Protein AF-W7JLH6-F1 (afdb_monomer_lite)

Foldseek 3Di:
DDQPDDVDPVDPDLVVVLCSVAPQQADPDPCVPPDDPDPVVVVVCVVVVNDDDDDDDPPNDRPVDLLGGQQDPVNLVVVLVVLLVVVCVVDVPQPLVVLVSVLSSLCNSNSCSRPVPVSCVVSVVSVVVSVVSVVVVVCVVVVDDDDDDPDDPPPDVDPPDDDDDDD

Secondary structure (DSSP, 8-state):
------S--S--SHHHHHHHHS-TT----GGGG---SSHHHHHHHHHTTSS-PPPPPTTS----HHHHSPPPHHHHHHHHHHHHHHHHHH-TT-TTHHHHHHHHHHHHHTTTTT-HHHHHHHHHHHHHHHHHHHHHHHHHHHT----PPPPPTT-SSSTTS------

pLDDT: mean 81.76, std 16.66, range [33.69, 97.62]

Structure (mmCIF, N/CA/C/O backbone):
data_AF-W7JLH6-F1
#
_entry.id   AF-W7JLH6-F1
#
loop_
_atom_site.group_PDB
_atom_site.id
_atom_site.type_symbol
_atom_site.label_atom_id
_atom_site.labe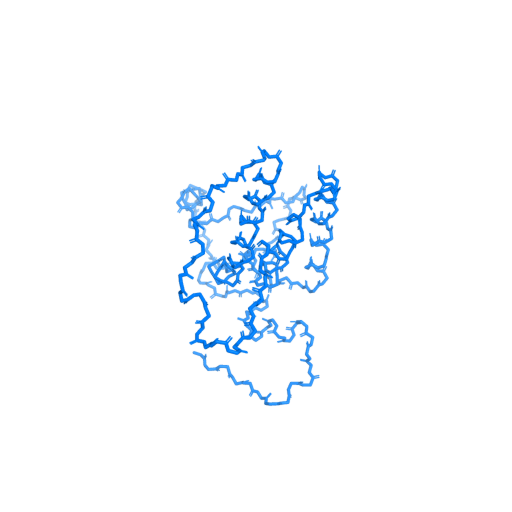l_alt_id
_atom_site.label_comp_id
_atom_site.label_asym_id
_atom_site.label_entity_id
_atom_site.label_seq_id
_atom_site.pdbx_PDB_ins_code
_atom_site.Cartn_x
_atom_site.Cartn_y
_atom_site.Cartn_z
_atom_site.occupancy
_atom_site.B_iso_or_equiv
_atom_site.auth_seq_id
_atom_site.auth_comp_id
_atom_site.auth_asym_id
_atom_site.auth_atom_id
_atom_site.pdbx_PDB_model_num
ATOM 1 N N . MET A 1 1 ? 15.592 -22.061 -6.137 1.00 33.69 1 MET A N 1
ATOM 2 C CA . MET A 1 1 ? 16.894 -21.364 -6.073 1.00 33.69 1 MET A CA 1
ATOM 3 C C . MET A 1 1 ? 17.128 -21.012 -4.618 1.00 33.69 1 MET A C 1
ATOM 5 O O . MET A 1 1 ? 16.376 -20.213 -4.082 1.00 33.69 1 MET A O 1
ATOM 9 N N . TYR A 1 2 ? 18.057 -21.700 -3.958 1.00 34.53 2 TYR A N 1
ATOM 10 C CA . TYR A 1 2 ? 18.408 -21.428 -2.564 1.00 34.53 2 TYR A CA 1
ATOM 11 C C . TYR A 1 2 ? 19.339 -20.213 -2.531 1.00 34.53 2 TYR A C 1
ATOM 13 O O . TYR A 1 2 ? 20.393 -20.245 -3.163 1.00 34.53 2 TYR A O 1
ATOM 21 N N . ALA A 1 3 ? 18.936 -19.144 -1.845 1.00 45.50 3 ALA A N 1
ATOM 22 C CA . ALA A 1 3 ? 19.818 -18.021 -1.559 1.00 45.50 3 ALA A CA 1
ATOM 23 C C . ALA A 1 3 ? 20.824 -18.468 -0.489 1.00 45.50 3 ALA A C 1
ATOM 25 O O . ALA A 1 3 ? 20.445 -18.761 0.645 1.00 45.50 3 ALA A O 1
ATOM 26 N N . PHE A 1 4 ? 22.100 -18.568 -0.858 1.00 43.66 4 PHE A N 1
ATOM 27 C CA . PHE A 1 4 ? 23.191 -18.695 0.102 1.00 43.66 4 PHE A CA 1
ATOM 28 C C . PHE A 1 4 ? 23.374 -17.335 0.782 1.00 43.66 4 PHE A C 1
ATOM 30 O O . PHE A 1 4 ? 24.081 -16.477 0.268 1.00 43.66 4 PHE A O 1
ATOM 37 N N . SER A 1 5 ? 22.730 -17.122 1.930 1.00 56.16 5 SER A N 1
ATOM 38 C CA . SER A 1 5 ? 23.110 -16.016 2.809 1.00 56.16 5 SER A CA 1
ATOM 39 C C . SER A 1 5 ? 24.348 -16.456 3.588 1.00 56.16 5 SER A C 1
ATOM 41 O O . SER A 1 5 ? 24.271 -17.279 4.501 1.00 56.16 5 SER A O 1
ATOM 43 N N . SER A 1 6 ? 25.524 -15.980 3.183 1.00 62.88 6 SER A N 1
ATOM 44 C CA . SER A 1 6 ? 26.710 -16.078 4.030 1.00 62.88 6 SER A CA 1
ATOM 45 C C . SER A 1 6 ? 26.511 -15.127 5.209 1.00 62.88 6 SER A C 1
ATOM 47 O O . SER A 1 6 ? 26.378 -13.926 4.988 1.00 62.88 6 SER A O 1
ATOM 49 N N . ASN A 1 7 ? 26.533 -15.640 6.442 1.00 62.22 7 ASN A N 1
ATOM 50 C CA . ASN A 1 7 ? 26.290 -14.891 7.689 1.00 62.22 7 ASN A CA 1
ATOM 51 C C . ASN A 1 7 ? 27.177 -13.637 7.916 1.00 62.22 7 ASN A C 1
ATOM 53 O O . ASN A 1 7 ? 26.977 -12.935 8.899 1.00 62.22 7 ASN A O 1
ATOM 57 N N . ASN A 1 8 ? 28.121 -13.332 7.016 1.00 64.56 8 ASN A N 1
ATOM 58 C CA . ASN A 1 8 ? 28.972 -12.142 7.023 1.00 64.56 8 ASN A CA 1
ATOM 59 C C . ASN A 1 8 ? 28.813 -11.332 5.721 1.00 64.56 8 ASN A C 1
ATOM 61 O O . ASN A 1 8 ? 29.732 -11.269 4.902 1.00 64.56 8 ASN A O 1
ATOM 65 N N . GLN A 1 9 ? 27.662 -10.692 5.509 1.00 70.25 9 GLN A N 1
ATOM 66 C CA . GLN A 1 9 ? 27.571 -9.633 4.499 1.00 70.25 9 GLN A CA 1
ATOM 67 C C . GLN A 1 9 ? 28.306 -8.387 5.007 1.00 70.25 9 GLN A C 1
ATOM 69 O O . GLN A 1 9 ? 27.804 -7.653 5.852 1.00 70.25 9 GLN A O 1
ATOM 74 N N . ILE A 1 10 ? 29.511 -8.147 4.484 1.00 78.88 10 ILE A N 1
ATOM 75 C CA . ILE A 1 10 ? 30.321 -6.957 4.809 1.00 78.88 10 ILE A CA 1
ATOM 76 C C . ILE A 1 10 ? 29.670 -5.680 4.250 1.00 78.88 10 ILE A C 1
ATOM 78 O O . ILE A 1 10 ? 29.811 -4.604 4.822 1.00 78.88 10 ILE A O 1
ATOM 82 N N . ASN A 1 11 ? 28.946 -5.798 3.134 1.00 80.38 11 ASN A N 1
ATOM 83 C CA . ASN A 1 11 ? 28.295 -4.682 2.461 1.00 80.38 11 ASN A CA 1
ATOM 84 C C . ASN A 1 11 ? 26.769 -4.787 2.596 1.00 80.38 11 ASN A C 1
ATOM 86 O O . ASN A 1 11 ? 26.145 -5.641 1.970 1.00 80.38 11 ASN A O 1
ATOM 90 N N . THR A 1 12 ? 26.171 -3.901 3.388 1.00 85.88 12 THR A N 1
ATOM 91 C CA . THR A 1 12 ? 24.717 -3.809 3.601 1.00 85.88 12 THR A CA 1
ATOM 92 C C . THR A 1 12 ? 24.067 -2.699 2.771 1.00 85.88 12 THR A C 1
ATOM 94 O O . THR A 1 12 ? 22.920 -2.324 3.015 1.00 85.88 12 THR A O 1
ATOM 97 N N . ASN A 1 13 ? 24.780 -2.160 1.778 1.00 88.44 13 ASN A N 1
ATOM 98 C CA . ASN A 1 13 ? 24.229 -1.143 0.892 1.00 88.44 13 ASN A CA 1
ATOM 99 C C . ASN A 1 13 ? 23.079 -1.710 0.059 1.00 88.44 13 ASN A C 1
ATOM 101 O O . ASN A 1 13 ? 23.029 -2.901 -0.265 1.00 88.44 13 ASN A O 1
ATOM 105 N N . TYR A 1 14 ? 22.187 -0.811 -0.358 1.00 86.12 14 TYR A N 1
ATOM 106 C CA . TYR A 1 14 ? 21.007 -1.160 -1.140 1.00 86.12 14 TYR A CA 1
ATOM 107 C C . TYR A 1 14 ? 21.350 -1.975 -2.396 1.00 86.12 14 TYR A C 1
ATOM 109 O O . TYR A 1 14 ? 20.655 -2.940 -2.699 1.00 86.12 14 TYR A O 1
ATOM 117 N N . SER A 1 15 ? 22.432 -1.648 -3.108 1.00 84.81 15 SER A N 1
ATOM 118 C CA . SER A 1 15 ? 22.861 -2.397 -4.299 1.00 84.81 15 SER A CA 1
ATOM 119 C C . SER A 1 15 ? 23.148 -3.874 -4.005 1.00 84.81 15 SER A C 1
ATOM 121 O O . SER A 1 15 ? 22.717 -4.746 -4.754 1.00 84.81 15 SER A O 1
ATOM 123 N N . ASN A 1 16 ? 23.796 -4.178 -2.879 1.00 85.50 16 ASN A N 1
ATOM 124 C CA . ASN A 1 16 ? 24.132 -5.553 -2.518 1.00 85.50 16 ASN A CA 1
ATOM 125 C C . ASN A 1 16 ? 22.885 -6.339 -2.076 1.00 85.50 16 ASN A C 1
ATOM 127 O O . ASN A 1 16 ? 22.659 -7.454 -2.522 1.00 85.50 16 ASN A O 1
ATOM 131 N N . ILE A 1 17 ? 22.014 -5.729 -1.267 1.00 87.12 17 ILE A N 1
ATOM 132 C CA . ILE A 1 17 ? 20.773 -6.380 -0.806 1.00 87.12 17 ILE A CA 1
ATOM 133 C C . ILE A 1 17 ? 19.792 -6.601 -1.968 1.00 87.12 17 ILE A C 1
ATOM 135 O O . ILE A 1 17 ? 19.135 -7.636 -2.075 1.00 87.12 17 ILE A O 1
ATOM 139 N N . SER A 1 18 ? 19.651 -5.604 -2.840 1.00 83.56 18 SER A N 1
ATOM 140 C CA . SER A 1 18 ? 18.676 -5.640 -3.930 1.00 83.56 18 SER A CA 1
ATOM 141 C C . SER A 1 18 ? 19.088 -6.605 -5.046 1.00 83.56 18 SER A C 1
ATOM 143 O O . SER A 1 18 ? 18.206 -7.249 -5.613 1.00 83.56 18 SER A O 1
ATOM 145 N N . SER A 1 19 ? 20.391 -6.783 -5.293 1.00 83.00 19 SER A N 1
ATOM 146 C CA . SER A 1 19 ? 20.924 -7.757 -6.258 1.00 83.00 19 SER A CA 1
ATOM 147 C C . SER A 1 19 ? 20.749 -9.220 -5.824 1.00 83.00 19 SER A C 1
ATOM 149 O O . SER A 1 19 ? 20.595 -10.097 -6.675 1.00 83.00 19 SER A O 1
ATOM 151 N N . GLU A 1 20 ? 20.681 -9.500 -4.517 1.00 84.25 20 GLU A N 1
ATOM 152 C CA . GLU A 1 20 ? 20.312 -10.832 -4.008 1.00 84.25 20 GLU A CA 1
ATOM 153 C C . GLU A 1 20 ? 18.843 -11.175 -4.270 1.00 84.25 20 GLU A C 1
ATOM 155 O O . GLU A 1 20 ? 18.491 -12.336 -4.489 1.00 84.25 20 GLU A O 1
ATOM 160 N N . LEU A 1 21 ? 17.975 -10.163 -4.238 1.00 81.50 21 LEU A N 1
ATOM 161 C CA . LEU A 1 21 ? 16.536 -10.327 -4.421 1.00 81.50 21 LEU A CA 1
ATOM 162 C C . LEU A 1 21 ? 16.134 -10.310 -5.898 1.00 81.50 21 LEU A C 1
ATOM 164 O O . LEU A 1 21 ? 15.205 -11.019 -6.291 1.00 81.50 21 LEU A O 1
ATOM 168 N N . TYR A 1 22 ? 16.807 -9.494 -6.709 1.00 82.81 22 TYR A N 1
ATOM 169 C CA . TYR A 1 22 ? 16.438 -9.224 -8.091 1.00 82.81 22 TYR A CA 1
ATOM 170 C C . TYR A 1 22 ? 17.682 -9.062 -8.978 1.00 82.81 22 TYR A C 1
ATOM 172 O O . TYR A 1 22 ? 18.657 -8.442 -8.567 1.00 82.81 22 TYR A O 1
ATOM 180 N N . PRO A 1 23 ? 17.656 -9.539 -10.233 1.00 82.50 23 PRO A N 1
ATOM 181 C CA . PRO A 1 23 ? 18.768 -9.325 -11.156 1.00 82.50 23 PRO A CA 1
ATOM 182 C C . PRO A 1 23 ? 18.919 -7.835 -11.511 1.00 82.50 23 PRO A C 1
ATOM 184 O O . PRO A 1 23 ? 17.955 -7.206 -11.946 1.00 82.50 23 PRO A O 1
ATOM 187 N N . GLU A 1 24 ? 20.132 -7.282 -11.401 1.00 78.00 24 GLU A N 1
ATOM 188 C CA . GLU A 1 24 ? 20.400 -5.852 -11.653 1.00 78.00 24 GLU A CA 1
ATOM 189 C C . GLU A 1 24 ? 20.074 -5.415 -13.090 1.00 78.00 24 GLU A C 1
ATOM 191 O O . GLU A 1 24 ? 19.438 -4.385 -13.319 1.00 78.00 24 GLU A O 1
ATOM 196 N N . GLU A 1 25 ? 20.447 -6.239 -14.072 1.00 73.25 25 GLU A N 1
ATOM 197 C CA . GLU A 1 25 ? 20.118 -6.036 -15.489 1.00 73.25 25 GLU A CA 1
ATOM 198 C C . GLU A 1 25 ? 18.665 -6.414 -15.832 1.00 73.25 25 GLU A C 1
ATOM 200 O O . GLU A 1 25 ? 18.293 -6.420 -17.009 1.00 73.25 25 GLU A O 1
ATOM 205 N N . GLY A 1 26 ? 17.880 -6.810 -14.830 1.00 71.56 26 GLY A N 1
ATOM 206 C CA . GLY A 1 26 ? 16.533 -7.351 -14.943 1.00 71.56 26 GLY A CA 1
ATOM 207 C C . GLY A 1 26 ? 16.456 -8.775 -15.448 1.00 71.56 26 GLY A C 1
ATOM 208 O O . GLY A 1 26 ? 17.436 -9.396 -15.872 1.00 71.56 26 GLY A O 1
ATOM 209 N N . TYR A 1 27 ? 15.241 -9.314 -15.382 1.00 69.06 27 TYR A N 1
ATOM 210 C CA . TYR A 1 27 ? 14.983 -10.699 -15.737 1.00 69.06 27 TYR A CA 1
ATOM 211 C C . TYR A 1 27 ? 15.401 -10.963 -17.185 1.00 69.06 27 TYR A C 1
ATOM 213 O O . TYR A 1 27 ? 14.886 -10.355 -18.129 1.00 69.06 27 TYR A O 1
ATOM 221 N N . LYS A 1 28 ? 16.316 -11.924 -17.365 1.00 59.94 28 LYS A N 1
ATOM 222 C CA . LYS A 1 28 ? 16.622 -12.544 -18.659 1.00 59.94 28 LYS A CA 1
ATOM 223 C C . LYS A 1 28 ? 15.438 -13.426 -19.060 1.00 59.94 28 LYS A C 1
ATOM 225 O O . LYS A 1 28 ? 15.515 -14.647 -19.051 1.00 59.94 28 LYS A O 1
ATOM 230 N N . THR A 1 29 ? 14.295 -12.803 -19.323 1.00 54.56 29 THR A N 1
ATOM 231 C CA . THR A 1 29 ? 13.169 -13.499 -19.934 1.00 54.56 29 THR A CA 1
ATOM 232 C C . THR A 1 29 ? 13.506 -13.758 -21.403 1.00 54.56 29 THR A C 1
ATOM 234 O O . THR A 1 29 ? 14.207 -12.946 -22.017 1.00 54.56 29 THR A O 1
ATOM 237 N N . PRO A 1 30 ? 12.954 -14.815 -22.020 1.00 46.78 30 PRO A N 1
ATOM 238 C CA . PRO A 1 30 ? 13.002 -14.975 -23.476 1.00 46.78 30 PRO A CA 1
ATOM 239 C C . PRO A 1 30 ? 12.405 -13.767 -24.237 1.00 46.78 30 PRO A C 1
ATOM 241 O O . PRO A 1 30 ? 12.609 -13.633 -25.438 1.00 46.78 30 PRO A O 1
ATOM 244 N N . ASN A 1 31 ? 11.711 -12.851 -23.545 1.00 48.25 31 ASN A N 1
ATOM 245 C CA . ASN A 1 31 ? 11.161 -11.608 -24.088 1.00 48.25 31 ASN A CA 1
ATOM 246 C C . ASN A 1 31 ? 12.147 -10.425 -24.142 1.00 48.25 31 ASN A C 1
ATOM 248 O O . ASN A 1 31 ? 11.811 -9.424 -24.773 1.00 48.25 31 ASN A O 1
ATOM 252 N N . LYS A 1 32 ? 13.346 -10.492 -23.538 1.00 47.34 32 LYS A N 1
ATOM 253 C CA . LYS A 1 32 ? 14.330 -9.383 -23.617 1.00 47.34 32 LYS A CA 1
ATOM 254 C C . LYS A 1 32 ? 14.791 -9.127 -25.064 1.00 47.34 32 LYS A C 1
ATOM 256 O O . LYS A 1 32 ? 15.226 -8.029 -25.396 1.00 47.34 32 LYS A O 1
ATOM 261 N N . THR A 1 33 ? 14.611 -10.132 -25.921 1.00 51.47 33 THR A N 1
ATOM 262 C CA . THR A 1 33 ? 14.848 -10.125 -27.368 1.00 51.47 33 THR A CA 1
ATOM 263 C C . THR A 1 33 ? 13.598 -10.558 -28.144 1.00 51.47 33 THR A C 1
ATOM 265 O O . THR A 1 33 ? 13.721 -11.223 -29.174 1.00 51.47 33 THR A O 1
ATOM 268 N N . LYS A 1 34 ? 12.375 -10.257 -27.668 1.00 55.97 34 LYS A N 1
ATOM 269 C CA . LYS A 1 34 ? 11.184 -10.484 -28.504 1.00 55.97 34 LYS A CA 1
ATOM 270 C C . LYS A 1 34 ? 11.197 -9.463 -29.638 1.00 55.97 34 LYS A C 1
ATOM 272 O O . LYS A 1 34 ? 10.736 -8.332 -29.493 1.00 55.97 34 LYS A O 1
ATOM 277 N N . HIS A 1 35 ? 11.778 -9.864 -30.758 1.00 63.47 35 HIS A N 1
ATOM 278 C CA . HIS A 1 35 ? 11.598 -9.180 -32.021 1.00 63.47 35 HIS A CA 1
ATOM 279 C C . HIS A 1 35 ? 10.177 -9.493 -32.482 1.00 63.47 35 HIS A C 1
ATOM 281 O O . HIS A 1 35 ? 9.892 -10.610 -32.905 1.00 63.47 35 HIS A O 1
ATOM 287 N N . PHE A 1 36 ? 9.269 -8.530 -32.319 1.00 71.56 36 PHE A N 1
ATOM 288 C CA . PHE A 1 36 ? 8.012 -8.565 -33.058 1.00 71.56 36 PHE A CA 1
ATOM 289 C C . PHE A 1 36 ? 8.366 -8.468 -34.540 1.00 71.56 36 PHE A C 1
ATOM 291 O O . PHE A 1 36 ? 9.139 -7.586 -34.923 1.00 71.56 36 PHE A O 1
ATOM 298 N N . TYR A 1 37 ? 7.854 -9.390 -35.349 1.00 80.06 37 TYR A N 1
ATOM 299 C CA . TYR A 1 37 ? 8.118 -9.397 -36.784 1.00 80.06 37 TYR A CA 1
ATOM 300 C C . TYR A 1 37 ? 7.378 -8.243 -37.468 1.00 80.06 37 TYR A C 1
ATOM 302 O O . TYR A 1 37 ? 7.888 -7.642 -38.410 1.00 80.06 37 TYR A O 1
ATOM 310 N N . ALA A 1 38 ? 6.198 -7.894 -36.949 1.00 83.38 38 ALA A N 1
ATOM 311 C CA . ALA A 1 38 ? 5.371 -6.814 -37.462 1.00 83.38 38 ALA A CA 1
ATOM 312 C C . ALA A 1 38 ? 4.795 -5.932 -36.345 1.00 83.38 38 ALA A C 1
ATOM 314 O O . ALA A 1 38 ? 4.551 -6.376 -35.221 1.00 83.38 38 ALA A O 1
ATOM 315 N N . ASP A 1 39 ? 4.510 -4.669 -36.671 1.00 82.94 39 ASP A N 1
ATOM 316 C CA . ASP A 1 39 ? 3.977 -3.697 -35.708 1.00 82.94 39 ASP A CA 1
ATOM 317 C C . ASP A 1 39 ? 2.597 -4.086 -35.154 1.00 82.94 39 ASP A C 1
ATOM 319 O O . ASP A 1 39 ? 2.287 -3.777 -34.001 1.00 82.94 39 ASP A O 1
ATOM 323 N N . TRP A 1 40 ? 1.780 -4.803 -35.932 1.00 86.12 40 TRP A N 1
ATOM 324 C CA . TRP A 1 40 ? 0.466 -5.265 -35.476 1.00 86.12 40 TRP A CA 1
ATOM 325 C C . TRP A 1 40 ? 0.579 -6.297 -34.346 1.00 86.12 40 TRP A C 1
ATOM 327 O O . TRP A 1 40 ? -0.257 -6.294 -33.448 1.00 86.12 40 TRP A O 1
ATOM 337 N N . GLU A 1 41 ? 1.628 -7.128 -34.331 1.00 85.75 41 GLU A N 1
ATOM 338 C CA . GLU A 1 41 ? 1.865 -8.107 -33.261 1.00 85.75 41 GLU A CA 1
ATOM 339 C C . GLU A 1 41 ? 2.178 -7.395 -31.944 1.00 85.75 41 GLU A C 1
ATOM 341 O O . GLU A 1 41 ? 1.683 -7.781 -30.884 1.00 85.75 41 GLU A O 1
ATOM 346 N N . ARG A 1 42 ? 2.963 -6.311 -32.020 1.00 82.31 42 ARG A N 1
ATOM 347 C CA . ARG A 1 42 ? 3.266 -5.447 -30.874 1.00 82.31 42 ARG A CA 1
ATOM 348 C C . ARG A 1 42 ? 1.998 -4.785 -30.340 1.00 82.31 42 ARG A C 1
ATOM 350 O O . ARG A 1 42 ? 1.788 -4.773 -29.129 1.00 82.31 42 ARG A O 1
ATOM 357 N N . LEU A 1 43 ? 1.159 -4.243 -31.226 1.00 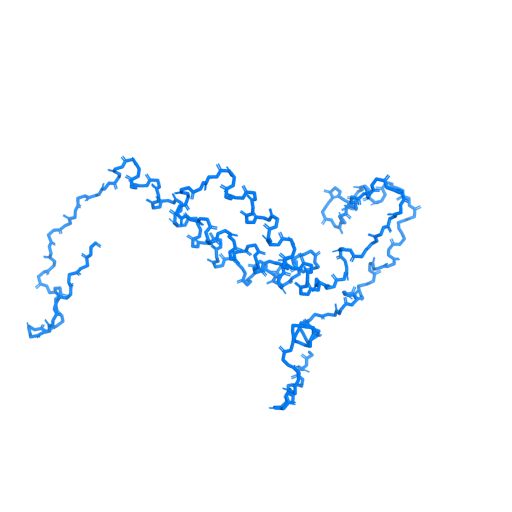84.38 43 LEU A N 1
ATOM 358 C CA . LEU A 1 43 ? -0.108 -3.608 -30.849 1.00 84.38 43 LEU A CA 1
ATOM 359 C C . LEU A 1 43 ? -1.091 -4.613 -30.245 1.00 84.38 43 LEU A C 1
ATOM 361 O O . LEU A 1 43 ? -1.721 -4.315 -29.233 1.00 84.38 43 LEU A O 1
ATOM 365 N N . LEU A 1 44 ? -1.179 -5.815 -30.812 1.00 87.50 44 LEU A N 1
ATOM 366 C CA . LEU A 1 44 ? -2.018 -6.885 -30.289 1.00 87.50 44 LEU A CA 1
ATOM 367 C C . LEU A 1 44 ? -1.538 -7.336 -28.902 1.00 87.50 44 LEU A C 1
ATOM 369 O O . LEU A 1 44 ? -2.336 -7.434 -27.973 1.00 87.50 44 LEU A O 1
ATOM 373 N N . ALA A 1 45 ? -0.230 -7.546 -28.728 1.00 85.00 45 ALA A N 1
ATOM 374 C CA . ALA A 1 45 ? 0.350 -7.898 -27.434 1.00 85.00 45 ALA A CA 1
ATOM 375 C C . ALA A 1 45 ? 0.134 -6.799 -26.382 1.00 85.00 45 ALA A C 1
ATOM 377 O O . ALA A 1 45 ? -0.143 -7.113 -25.224 1.00 85.00 45 ALA A O 1
ATOM 378 N N . TYR A 1 46 ? 0.221 -5.526 -26.781 1.00 84.75 46 TYR A N 1
ATOM 379 C CA . TYR A 1 46 ? -0.099 -4.392 -25.917 1.00 84.75 46 TYR A CA 1
ATOM 380 C C . TYR A 1 46 ? -1.575 -4.372 -25.515 1.00 84.75 46 TYR A C 1
ATOM 382 O O . TYR A 1 46 ? -1.885 -4.258 -24.332 1.00 84.75 46 TYR A O 1
ATOM 390 N N . ASN A 1 47 ? -2.481 -4.562 -26.475 1.00 89.50 47 ASN A N 1
ATOM 391 C CA . ASN A 1 47 ? -3.920 -4.594 -26.226 1.00 89.50 47 ASN A CA 1
ATOM 392 C C . ASN A 1 47 ? -4.321 -5.703 -25.238 1.00 89.50 47 ASN A C 1
ATOM 394 O O . ASN A 1 47 ? -5.207 -5.517 -24.412 1.00 89.50 47 ASN A O 1
ATOM 398 N N . HIS A 1 48 ? -3.636 -6.847 -25.285 1.00 89.88 48 HIS A N 1
ATOM 399 C CA . HIS A 1 48 ? -3.850 -7.945 -24.341 1.00 89.88 48 HIS A CA 1
ATOM 400 C C . HIS A 1 48 ? -3.076 -7.803 -23.018 1.00 89.88 48 HIS A C 1
ATOM 402 O O . HIS A 1 48 ? -3.087 -8.730 -22.211 1.00 89.88 48 HIS A O 1
ATOM 408 N N . GLY A 1 49 ? -2.378 -6.686 -22.783 1.00 82.38 49 GLY A N 1
ATOM 409 C CA . GLY A 1 49 ? -1.594 -6.467 -21.563 1.00 82.38 49 GLY A CA 1
ATOM 410 C C . GLY A 1 49 ? -0.382 -7.396 -21.416 1.00 82.38 49 GLY A C 1
ATOM 411 O O . GLY A 1 49 ? 0.191 -7.504 -20.336 1.00 82.38 49 GLY A O 1
ATOM 412 N N . LEU A 1 50 ? 0.024 -8.076 -22.493 1.00 82.06 50 LEU A N 1
ATOM 413 C CA . LEU A 1 50 ? 1.180 -8.981 -22.527 1.00 82.06 50 LEU A CA 1
ATOM 414 C C . LEU A 1 50 ? 2.493 -8.241 -22.825 1.00 82.06 50 LEU A C 1
ATOM 416 O O . LEU A 1 50 ? 3.578 -8.814 -22.701 1.00 82.06 50 LEU A O 1
ATOM 420 N N . TYR A 1 51 ? 2.396 -6.985 -23.259 1.00 76.81 51 TYR A N 1
ATOM 421 C CA . TYR A 1 51 ? 3.514 -6.106 -23.568 1.00 76.81 51 TYR A CA 1
ATOM 422 C C . TYR A 1 51 ? 3.180 -4.677 -23.145 1.00 76.81 51 TYR A C 1
ATOM 424 O O . TYR A 1 51 ? 2.065 -4.218 -23.358 1.00 76.81 51 TYR A O 1
ATOM 432 N N . THR A 1 52 ? 4.140 -3.949 -22.587 1.00 73.62 52 THR A N 1
ATOM 433 C CA . THR A 1 52 ? 3.989 -2.524 -22.279 1.00 73.62 52 THR A CA 1
ATOM 434 C C . THR A 1 52 ? 4.765 -1.698 -23.300 1.00 73.62 52 THR A C 1
ATOM 436 O O . THR A 1 52 ? 5.959 -1.910 -23.527 1.00 73.62 52 THR A O 1
ATOM 439 N N . LEU A 1 53 ? 4.074 -0.763 -23.960 1.00 66.50 53 LEU A N 1
ATOM 440 C CA . LEU A 1 53 ? 4.709 0.188 -24.869 1.00 66.50 53 LEU A CA 1
ATOM 441 C C . LEU A 1 53 ? 5.604 1.129 -24.056 1.00 66.50 53 LEU A C 1
ATOM 443 O O . LEU A 1 53 ? 5.230 1.597 -22.982 1.00 66.50 53 LEU A O 1
ATOM 447 N N . LYS A 1 54 ? 6.801 1.403 -24.569 1.00 64.19 54 LYS A N 1
ATOM 448 C CA . LYS A 1 54 ? 7.723 2.358 -23.950 1.00 64.19 54 LYS A CA 1
ATOM 449 C C . LYS A 1 54 ? 7.237 3.773 -24.229 1.00 64.19 54 LYS A C 1
ATOM 451 O O . LYS A 1 54 ? 6.900 4.079 -25.371 1.00 64.19 54 LYS A O 1
ATOM 456 N N . ASN A 1 55 ? 7.299 4.646 -23.226 1.00 47.84 55 ASN A N 1
ATOM 457 C CA . ASN A 1 55 ? 7.321 6.078 -23.498 1.00 47.84 55 ASN A CA 1
ATOM 458 C C . ASN A 1 55 ? 8.638 6.394 -24.210 1.00 47.84 55 ASN A C 1
ATOM 460 O O . ASN A 1 55 ? 9.720 6.146 -23.678 1.00 47.84 55 ASN A O 1
ATOM 464 N N . ALA A 1 56 ? 8.545 6.899 -25.437 1.00 42.41 56 ALA A N 1
ATOM 465 C CA . ALA A 1 56 ? 9.680 7.520 -26.090 1.00 42.41 56 ALA A CA 1
ATOM 466 C C . ALA A 1 56 ? 9.988 8.815 -25.332 1.00 42.41 56 ALA A C 1
ATOM 468 O O . ALA A 1 56 ? 9.147 9.708 -25.250 1.00 42.41 56 ALA A O 1
ATOM 469 N N . ASN A 1 57 ? 11.188 8.927 -24.772 1.00 40.78 57 ASN A N 1
ATOM 470 C CA . ASN A 1 57 ? 11.697 10.236 -24.384 1.00 40.78 57 ASN A CA 1
ATOM 471 C C . ASN A 1 57 ? 11.801 11.094 -25.661 1.00 40.78 57 ASN A C 1
ATOM 473 O O . ASN A 1 57 ? 12.134 10.561 -26.722 1.00 40.78 57 ASN A O 1
ATOM 477 N N . ASN A 1 58 ? 11.570 12.408 -25.552 1.00 44.56 58 ASN A N 1
ATOM 478 C CA . ASN A 1 58 ? 11.534 13.409 -26.642 1.00 44.56 58 ASN A CA 1
ATOM 479 C C . ASN A 1 58 ? 12.768 13.462 -27.580 1.00 44.56 58 ASN A C 1
ATOM 481 O O . ASN A 1 58 ? 12.809 14.286 -28.487 1.00 44.56 58 ASN A O 1
ATOM 485 N N . ASN A 1 59 ? 13.766 12.596 -27.394 1.00 46.12 59 ASN A N 1
ATOM 486 C CA . ASN A 1 59 ? 15.036 12.602 -28.116 1.00 46.12 59 ASN A CA 1
ATOM 487 C C . ASN A 1 59 ? 15.223 11.392 -29.054 1.00 46.12 59 ASN A C 1
ATOM 489 O O . ASN A 1 59 ? 16.361 11.070 -29.387 1.00 46.12 59 ASN A O 1
ATOM 493 N N . ASN A 1 60 ? 14.152 10.694 -29.462 1.00 46.03 60 ASN A N 1
ATOM 494 C CA . ASN A 1 60 ? 14.167 9.557 -30.411 1.00 46.03 60 ASN A CA 1
ATOM 495 C C . ASN A 1 60 ? 15.118 8.390 -30.066 1.00 46.03 60 ASN A C 1
ATOM 497 O O . ASN A 1 60 ? 15.255 7.441 -30.837 1.00 46.03 60 ASN A O 1
ATOM 501 N N . THR A 1 61 ? 15.752 8.407 -28.896 1.00 44.50 61 THR A N 1
ATOM 502 C CA . THR A 1 61 ? 16.555 7.305 -28.378 1.00 44.50 61 THR A CA 1
ATOM 503 C C . THR A 1 61 ? 15.668 6.476 -27.462 1.00 44.50 61 THR A C 1
ATOM 505 O O . THR A 1 61 ? 15.246 6.909 -26.389 1.00 44.50 61 THR A O 1
ATOM 508 N N . ILE A 1 62 ? 15.336 5.267 -27.910 1.00 43.75 62 ILE A N 1
ATOM 509 C CA . ILE A 1 62 ? 14.579 4.296 -27.120 1.00 43.75 62 ILE A CA 1
ATOM 510 C C . ILE A 1 62 ? 15.524 3.745 -26.040 1.00 43.75 62 ILE A C 1
ATOM 512 O O . ILE A 1 62 ? 16.134 2.687 -26.194 1.00 43.75 62 ILE A O 1
ATOM 516 N N . ILE A 1 63 ? 15.706 4.493 -24.951 1.00 43.25 63 ILE A N 1
ATOM 517 C CA . ILE A 1 63 ? 16.503 4.052 -23.806 1.00 43.25 63 ILE A CA 1
ATOM 518 C C . ILE A 1 63 ? 15.642 3.074 -22.997 1.00 43.25 63 ILE A C 1
ATOM 520 O O . ILE A 1 63 ? 14.803 3.456 -22.193 1.00 43.25 63 ILE A O 1
ATOM 524 N N . ASN A 1 64 ? 15.857 1.778 -23.221 1.00 46.38 64 ASN A N 1
ATOM 525 C CA . ASN A 1 64 ? 15.134 0.663 -22.587 1.00 46.38 64 ASN A CA 1
ATOM 526 C C . ASN A 1 64 ? 15.480 0.435 -21.108 1.00 46.38 64 ASN A C 1
ATOM 528 O O . ASN A 1 64 ? 15.189 -0.638 -20.579 1.00 46.38 64 ASN A O 1
ATOM 532 N N . ARG A 1 65 ? 16.176 1.378 -20.470 1.00 47.75 65 ARG A N 1
ATOM 533 C CA . ARG A 1 65 ? 16.836 1.140 -19.184 1.00 47.75 65 ARG A CA 1
ATOM 534 C C . ARG A 1 65 ? 15.799 0.962 -18.077 1.00 47.75 65 ARG A C 1
ATOM 536 O O . ARG A 1 65 ? 15.801 -0.058 -17.399 1.00 47.75 65 ARG A O 1
ATOM 543 N N . ASP A 1 66 ? 14.814 1.848 -18.020 1.00 50.41 66 ASP A N 1
ATOM 544 C CA . ASP A 1 66 ? 13.947 1.972 -16.846 1.00 50.41 66 ASP A CA 1
ATOM 545 C C . ASP A 1 66 ? 12.917 0.849 -16.679 1.00 50.41 66 ASP A C 1
ATOM 547 O O . ASP A 1 66 ? 12.413 0.661 -15.583 1.00 50.41 66 ASP A O 1
ATOM 551 N N . LEU A 1 67 ? 12.603 0.075 -17.725 1.00 57.06 67 LEU A N 1
ATOM 552 C CA . LEU A 1 67 ? 11.625 -1.022 -17.628 1.00 57.06 67 LEU A CA 1
ATOM 553 C C . LEU A 1 67 ? 12.265 -2.344 -17.180 1.00 57.06 67 LEU A C 1
ATOM 555 O O . LEU A 1 67 ? 11.583 -3.261 -16.726 1.00 57.06 67 LEU A O 1
ATOM 559 N N . HIS A 1 68 ? 13.584 -2.456 -17.323 1.00 61.88 68 HIS A N 1
ATOM 560 C CA . HIS A 1 68 ? 14.289 -3.718 -17.141 1.00 61.88 68 HIS A CA 1
ATOM 561 C C . HIS A 1 68 ? 15.564 -3.599 -16.312 1.00 61.88 68 HIS A C 1
ATOM 563 O O . HIS A 1 68 ? 16.186 -4.622 -16.107 1.00 61.88 68 HIS A O 1
ATOM 569 N N . SER A 1 69 ? 15.978 -2.434 -15.810 1.00 73.19 69 SER A N 1
ATOM 570 C CA . SER A 1 69 ? 17.079 -2.345 -14.835 1.00 73.19 69 SER A CA 1
ATOM 571 C C . SER A 1 69 ? 16.587 -2.008 -13.438 1.00 73.19 69 SER A C 1
ATOM 573 O O . SER A 1 69 ? 15.568 -1.336 -13.268 1.00 73.19 69 SER A O 1
ATOM 575 N N . LEU A 1 70 ? 17.274 -2.546 -12.435 1.00 79.19 70 LEU A N 1
ATOM 576 C CA . LEU A 1 70 ? 16.916 -2.350 -11.039 1.00 79.19 70 LEU A CA 1
ATOM 577 C C . LEU A 1 70 ? 17.045 -0.865 -10.699 1.00 79.19 70 LEU A C 1
ATOM 579 O O . LEU A 1 70 ? 17.994 -0.215 -11.143 1.00 79.19 70 LEU A O 1
ATOM 583 N N . ASN A 1 71 ? 16.092 -0.317 -9.940 1.00 82.94 71 ASN A N 1
ATOM 584 C CA . ASN A 1 71 ? 16.208 1.077 -9.517 1.00 82.94 71 ASN A CA 1
ATOM 585 C C . ASN A 1 71 ? 17.452 1.219 -8.634 1.00 82.94 71 ASN A C 1
ATOM 587 O O . ASN A 1 71 ? 17.637 0.441 -7.699 1.00 82.94 71 ASN A O 1
ATOM 591 N N . THR A 1 72 ? 18.284 2.221 -8.906 1.00 86.00 72 THR A N 1
ATOM 592 C CA . THR A 1 72 ? 19.394 2.575 -8.010 1.00 86.00 72 THR A CA 1
ATOM 593 C C . THR A 1 72 ? 18.871 3.357 -6.805 1.00 86.00 72 THR A C 1
ATOM 595 O O . THR A 1 72 ? 17.807 3.969 -6.877 1.00 86.00 72 THR A O 1
ATOM 598 N N . GLU A 1 73 ? 19.621 3.395 -5.701 1.00 87.94 73 GLU A N 1
ATOM 599 C CA . GLU A 1 73 ? 19.210 4.144 -4.502 1.00 87.94 73 GLU A CA 1
ATOM 600 C C . GLU A 1 73 ? 18.921 5.625 -4.808 1.00 87.94 73 GLU A C 1
ATOM 602 O O . GLU A 1 73 ? 17.916 6.178 -4.359 1.00 87.94 73 GLU A O 1
ATOM 607 N N . ASN A 1 74 ? 19.763 6.253 -5.634 1.00 89.56 74 ASN A N 1
ATOM 608 C CA . ASN A 1 74 ? 19.578 7.643 -6.049 1.00 89.56 74 ASN A CA 1
ATOM 609 C C . ASN A 1 74 ? 18.315 7.828 -6.896 1.00 89.56 74 ASN A C 1
ATOM 611 O O . ASN A 1 74 ? 17.603 8.811 -6.719 1.00 89.56 74 ASN A O 1
ATOM 615 N N . ASP A 1 75 ? 18.013 6.882 -7.787 1.00 86.88 75 ASP A N 1
ATOM 616 C CA . ASP A 1 75 ? 16.793 6.922 -8.595 1.00 86.88 75 ASP A CA 1
ATOM 617 C C . ASP A 1 75 ? 15.536 6.794 -7.719 1.00 86.88 75 ASP A C 1
ATOM 619 O O . ASP A 1 75 ? 14.594 7.572 -7.864 1.00 86.88 75 ASP A O 1
ATOM 623 N N . ILE A 1 76 ? 15.558 5.893 -6.729 1.00 89.75 76 ILE A N 1
ATOM 624 C CA . ILE A 1 76 ? 14.475 5.758 -5.742 1.00 89.75 76 ILE A CA 1
ATOM 625 C C . ILE A 1 76 ? 14.284 7.068 -4.982 1.00 89.75 76 ILE A C 1
ATOM 627 O O . ILE A 1 76 ? 1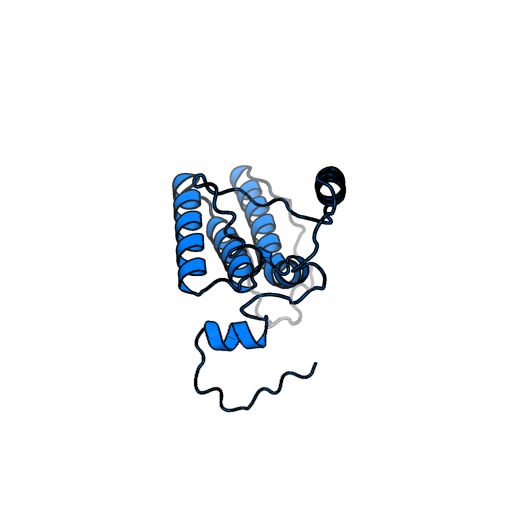3.163 7.564 -4.900 1.00 89.75 76 ILE A O 1
ATOM 631 N N . ARG A 1 77 ? 15.367 7.649 -4.452 1.00 92.50 77 ARG A N 1
ATOM 632 C CA . ARG A 1 77 ? 15.305 8.901 -3.689 1.00 92.50 77 ARG A CA 1
ATOM 633 C C . ARG A 1 77 ? 14.774 10.051 -4.545 1.00 92.50 77 ARG A C 1
ATOM 635 O O . ARG A 1 77 ? 13.897 10.778 -4.094 1.00 92.50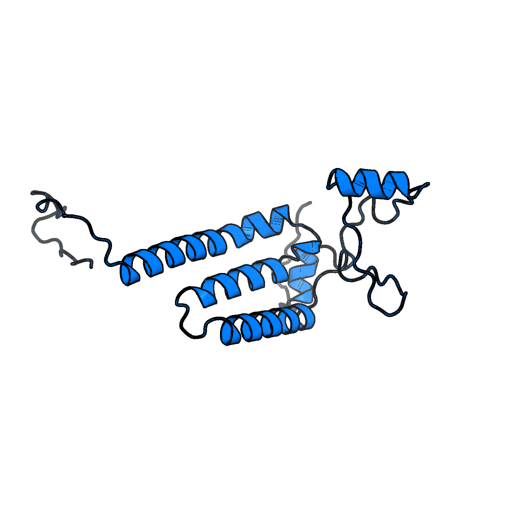 77 ARG A O 1
ATOM 642 N N . ASN A 1 78 ? 15.243 10.182 -5.783 1.00 93.56 78 ASN A N 1
ATOM 643 C CA . ASN A 1 78 ? 14.800 11.238 -6.692 1.00 93.56 78 ASN A CA 1
ATOM 644 C C . ASN A 1 78 ? 13.317 11.089 -7.057 1.00 93.56 78 ASN A C 1
ATOM 646 O O . ASN A 1 78 ? 12.560 12.050 -6.939 1.00 93.56 78 ASN A O 1
ATOM 650 N N . LYS A 1 79 ? 12.878 9.883 -7.442 1.00 91.12 79 LYS A N 1
ATOM 651 C CA . LYS A 1 79 ? 11.468 9.600 -7.756 1.00 91.12 79 LYS A CA 1
ATOM 652 C C . LYS A 1 79 ? 10.562 9.817 -6.547 1.00 91.12 79 LYS A C 1
ATOM 654 O O . LYS A 1 79 ? 9.467 10.352 -6.705 1.00 91.12 79 LYS A O 1
ATOM 659 N N . LEU A 1 80 ? 11.008 9.418 -5.357 1.00 94.38 80 LEU A N 1
ATOM 660 C CA . LEU A 1 80 ? 10.268 9.607 -4.113 1.00 94.38 80 LEU A CA 1
ATOM 661 C C . LEU A 1 80 ? 10.136 11.089 -3.756 1.00 94.38 80 LEU A C 1
ATOM 663 O O . LEU A 1 80 ? 9.034 11.533 -3.460 1.00 94.38 80 LEU A O 1
ATOM 667 N N . ASN A 1 81 ? 11.222 11.860 -3.834 1.00 94.81 81 ASN A N 1
ATOM 668 C CA . ASN A 1 81 ? 11.194 13.295 -3.546 1.00 94.81 81 ASN A CA 1
ATOM 669 C C . ASN A 1 81 ? 10.226 14.030 -4.482 1.00 94.81 81 ASN A C 1
ATOM 671 O O . ASN A 1 81 ? 9.377 14.777 -4.012 1.00 94.81 81 ASN A O 1
ATOM 675 N N . LEU A 1 82 ? 10.259 13.723 -5.785 1.00 94.50 82 LEU A N 1
ATOM 676 C CA . LEU A 1 82 ? 9.308 14.285 -6.751 1.00 94.50 82 LEU A CA 1
ATOM 677 C C . LEU A 1 82 ? 7.847 13.952 -6.416 1.00 94.50 82 LEU A C 1
ATOM 679 O O . LEU A 1 82 ? 6.955 14.754 -6.682 1.00 94.50 82 LEU A O 1
ATOM 683 N N . TYR A 1 83 ? 7.586 12.765 -5.870 1.00 93.50 83 TYR A N 1
ATOM 684 C CA . TYR A 1 83 ? 6.246 12.363 -5.447 1.00 93.50 83 TYR A CA 1
ATOM 685 C C . TYR A 1 83 ? 5.801 13.095 -4.175 1.00 93.50 83 TYR A C 1
ATOM 687 O O . TYR A 1 83 ? 4.679 13.593 -4.115 1.00 93.50 83 TYR A O 1
ATOM 695 N N . ILE A 1 84 ? 6.698 13.217 -3.194 1.00 94.38 84 ILE A N 1
ATOM 696 C CA . ILE A 1 84 ? 6.463 13.964 -1.953 1.00 94.38 84 ILE A CA 1
ATOM 697 C C . ILE A 1 84 ? 6.152 15.432 -2.261 1.00 94.38 84 ILE A C 1
ATOM 699 O O . ILE A 1 84 ? 5.187 15.972 -1.724 1.00 94.38 84 ILE A O 1
ATOM 703 N N . ASP A 1 85 ? 6.927 16.060 -3.147 1.00 94.50 85 ASP A N 1
ATOM 704 C CA . ASP A 1 85 ? 6.722 17.455 -3.537 1.00 94.50 85 ASP A CA 1
ATOM 705 C C . ASP A 1 85 ? 5.336 17.662 -4.158 1.00 94.50 85 ASP A C 1
ATOM 707 O O . ASP A 1 85 ? 4.631 18.596 -3.786 1.00 94.50 85 ASP A O 1
ATOM 711 N N . ARG A 1 86 ? 4.899 16.751 -5.040 1.00 92.88 86 ARG A N 1
ATOM 712 C CA . ARG A 1 86 ? 3.556 16.802 -5.644 1.00 92.88 86 ARG A CA 1
ATOM 713 C C . ARG A 1 86 ? 2.449 16.668 -4.602 1.00 92.88 86 ARG A C 1
ATOM 715 O O . ARG A 1 86 ? 1.567 17.514 -4.566 1.00 92.88 86 ARG A O 1
ATOM 722 N N . ILE A 1 87 ? 2.527 15.677 -3.711 1.00 92.38 87 ILE A N 1
ATOM 723 C CA . ILE A 1 87 ? 1.501 15.485 -2.673 1.00 92.38 87 ILE A CA 1
ATOM 724 C C . ILE A 1 87 ? 1.407 16.698 -1.744 1.00 92.38 87 ILE A C 1
ATOM 726 O O . ILE A 1 87 ? 0.310 17.119 -1.379 1.00 92.38 87 ILE A O 1
ATOM 730 N N . ASN A 1 88 ? 2.550 17.263 -1.354 1.00 91.31 88 ASN A N 1
ATOM 731 C CA . ASN A 1 88 ? 2.572 18.426 -0.473 1.00 91.31 88 ASN A CA 1
ATOM 732 C C . ASN A 1 88 ? 1.970 19.674 -1.135 1.00 91.31 88 ASN A C 1
ATOM 734 O O . ASN A 1 88 ? 1.404 20.505 -0.427 1.00 91.31 88 ASN A O 1
ATOM 738 N N . ILE A 1 89 ? 2.090 19.803 -2.461 1.00 93.06 89 ILE A N 1
ATOM 739 C CA . ILE A 1 89 ? 1.438 20.864 -3.240 1.00 93.06 89 ILE A CA 1
ATOM 740 C C . ILE A 1 89 ? -0.070 20.607 -3.350 1.00 93.06 89 ILE A C 1
ATOM 742 O O . ILE A 1 89 ? -0.850 21.542 -3.182 1.00 93.06 89 ILE A O 1
ATOM 746 N N .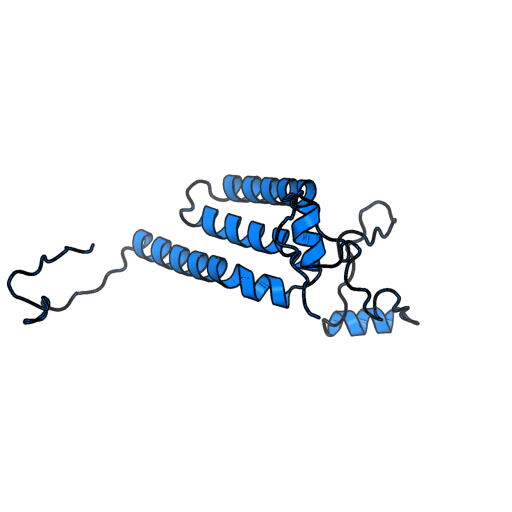 ASP A 1 90 ? -0.476 19.361 -3.604 1.00 90.00 90 ASP A N 1
ATOM 747 C CA . ASP A 1 90 ? -1.876 19.001 -3.844 1.00 90.00 90 ASP A CA 1
ATOM 748 C C . ASP A 1 90 ? -2.745 19.165 -2.587 1.00 90.00 90 ASP A C 1
ATOM 750 O O . ASP A 1 90 ? -3.793 19.812 -2.635 1.00 90.00 90 ASP A O 1
ATOM 754 N N . ASN A 1 91 ? -2.328 18.597 -1.447 1.00 88.25 91 ASN A N 1
ATOM 755 C CA . ASN A 1 91 ? -3.033 18.766 -0.176 1.00 88.25 91 ASN A CA 1
ATOM 756 C C . ASN A 1 91 ? -2.078 18.684 1.033 1.00 88.25 91 ASN A C 1
ATOM 758 O O . ASN A 1 91 ? -1.759 17.588 1.509 1.00 88.25 91 ASN A O 1
ATOM 762 N N . PRO A 1 92 ? -1.654 19.827 1.605 1.00 88.88 92 PRO A N 1
ATOM 763 C CA . PRO A 1 92 ? -0.707 19.834 2.719 1.00 88.88 92 PRO A CA 1
ATOM 764 C C . PRO A 1 92 ? -1.288 19.250 4.017 1.00 88.88 92 PRO A C 1
ATOM 766 O O . PRO A 1 92 ? -0.525 18.708 4.827 1.00 88.88 92 PRO A O 1
ATOM 769 N N . ASN A 1 93 ? -2.613 19.324 4.192 1.00 88.31 93 ASN A N 1
ATOM 770 C CA . ASN A 1 93 ? -3.332 18.928 5.407 1.00 88.31 93 ASN A CA 1
ATOM 771 C C . ASN A 1 93 ? -3.908 17.506 5.339 1.00 88.31 93 ASN A C 1
ATOM 773 O O . ASN A 1 93 ? -4.662 17.114 6.225 1.00 88.31 93 ASN A O 1
ATOM 777 N N . ASP A 1 94 ? -3.553 16.731 4.313 1.00 91.06 94 ASP A N 1
ATOM 778 C CA . ASP A 1 94 ? -3.944 15.328 4.217 1.00 91.06 94 ASP A CA 1
ATOM 779 C C . ASP A 1 94 ? -3.278 14.506 5.335 1.00 91.06 94 ASP A C 1
ATOM 781 O O . ASP A 1 94 ? -2.047 14.406 5.415 1.00 91.06 94 ASP A O 1
ATOM 785 N N . THR A 1 95 ? -4.093 13.901 6.199 1.00 90.81 95 THR A N 1
ATOM 786 C CA . THR A 1 95 ? -3.645 13.042 7.304 1.00 90.81 95 THR A CA 1
ATOM 787 C C . THR A 1 95 ? -3.051 11.723 6.805 1.00 90.81 95 THR A C 1
ATOM 789 O O . THR A 1 95 ? -2.145 11.175 7.436 1.00 90.81 95 THR A O 1
ATOM 792 N N . CYS A 1 96 ? -3.483 11.241 5.638 1.00 94.88 96 CYS A N 1
ATOM 793 C CA . CYS A 1 96 ? -3.106 9.946 5.073 1.00 94.88 96 CYS A CA 1
ATOM 794 C C . CYS A 1 96 ? -1.902 10.016 4.125 1.00 94.88 96 CYS A C 1
ATOM 796 O O . CYS A 1 96 ? -1.449 8.985 3.621 1.00 94.88 96 CYS A O 1
ATOM 798 N N . LYS A 1 97 ? -1.342 11.210 3.885 1.00 94.69 97 LYS A N 1
ATOM 799 C CA . LYS A 1 97 ? -0.273 11.423 2.893 1.00 94.69 97 LYS A CA 1
ATOM 800 C C . LYS A 1 97 ? 0.947 10.526 3.089 1.00 94.69 97 LYS A C 1
ATOM 802 O O . LYS A 1 97 ? 1.484 9.989 2.124 1.00 94.69 97 LYS A O 1
ATOM 807 N N . TYR A 1 98 ? 1.372 10.320 4.335 1.00 94.88 98 TYR A N 1
ATOM 808 C CA . TYR A 1 98 ? 2.565 9.526 4.638 1.00 94.88 98 TYR A CA 1
ATOM 809 C C . TYR A 1 98 ? 2.379 8.038 4.333 1.00 94.88 98 TYR A C 1
ATOM 811 O O . TYR A 1 98 ? 3.342 7.382 3.946 1.00 94.88 98 TYR A O 1
ATOM 819 N N . LEU A 1 99 ? 1.150 7.521 4.427 1.00 95.94 99 LEU A N 1
ATOM 820 C CA . LEU A 1 99 ? 0.843 6.144 4.036 1.00 95.94 99 LEU A CA 1
ATOM 821 C C . LEU A 1 99 ? 0.989 5.968 2.521 1.00 95.94 99 LEU A C 1
ATOM 823 O O . LEU A 1 99 ? 1.631 5.018 2.078 1.00 95.94 99 LEU A O 1
ATOM 827 N N . GLY A 1 100 ? 0.503 6.937 1.737 1.00 93.75 100 GLY A N 1
ATOM 828 C CA . GLY A 1 100 ? 0.712 6.954 0.286 1.00 93.75 100 GLY A CA 1
ATOM 829 C C . GLY A 1 100 ? 2.190 7.101 -0.104 1.00 93.75 100 GLY A C 1
ATOM 830 O O . GLY A 1 100 ? 2.646 6.485 -1.067 1.00 93.75 100 GLY A O 1
ATOM 831 N N . ILE A 1 101 ? 2.970 7.879 0.656 1.00 95.50 101 ILE A N 1
ATOM 832 C CA . ILE A 1 101 ? 4.425 8.016 0.458 1.00 95.50 101 ILE A CA 1
ATOM 833 C C . ILE A 1 101 ? 5.146 6.689 0.734 1.00 95.50 101 ILE A C 1
ATOM 835 O O . ILE A 1 101 ? 5.987 6.276 -0.066 1.00 95.50 101 ILE A O 1
ATOM 839 N N . GLU A 1 102 ? 4.826 6.002 1.831 1.00 95.56 102 GLU A N 1
ATOM 840 C CA . GLU A 1 102 ? 5.449 4.715 2.168 1.00 95.56 102 GLU A CA 1
ATOM 841 C C . GLU A 1 102 ? 5.031 3.591 1.210 1.00 95.56 102 GLU A C 1
ATOM 843 O O . GLU A 1 102 ? 5.865 2.749 0.862 1.00 95.56 102 GLU A O 1
ATOM 848 N N . GLU A 1 103 ? 3.793 3.600 0.710 1.00 95.50 103 GLU A N 1
ATOM 849 C CA . GLU A 1 103 ? 3.368 2.703 -0.367 1.00 95.50 103 GLU A CA 1
ATOM 850 C C . GLU A 1 103 ? 4.238 2.904 -1.613 1.00 95.50 103 GLU A C 1
ATOM 852 O O . GLU A 1 103 ? 4.853 1.955 -2.107 1.00 95.50 103 GLU A O 1
ATOM 857 N N . TYR A 1 104 ? 4.354 4.145 -2.090 1.00 94.88 104 TYR A N 1
ATOM 858 C CA . TYR A 1 104 ? 5.124 4.449 -3.292 1.00 94.88 104 TYR A CA 1
ATOM 859 C C . TYR A 1 104 ? 6.613 4.123 -3.126 1.00 94.88 104 TYR A C 1
ATOM 861 O O . TYR A 1 104 ? 7.235 3.510 -3.997 1.00 94.88 104 TYR A O 1
ATOM 869 N N . LYS A 1 105 ? 7.186 4.445 -1.964 1.00 95.19 105 LYS A N 1
ATOM 870 C CA . LYS A 1 105 ? 8.550 4.054 -1.593 1.00 95.19 105 LYS A CA 1
ATOM 871 C C . LYS A 1 105 ? 8.731 2.536 -1.624 1.00 95.19 105 LYS A C 1
ATOM 873 O O . LYS A 1 105 ? 9.718 2.063 -2.181 1.00 95.19 105 LYS A O 1
ATOM 878 N N . CYS A 1 106 ? 7.786 1.773 -1.076 1.00 94.62 106 CYS A N 1
ATOM 879 C CA . CYS A 1 106 ? 7.807 0.311 -1.113 1.00 94.62 106 CYS A CA 1
ATOM 880 C C . CYS A 1 106 ? 7.770 -0.229 -2.555 1.00 94.62 106 CYS A C 1
ATOM 882 O O . CYS A 1 106 ? 8.515 -1.149 -2.902 1.00 94.62 106 CYS A O 1
ATOM 884 N N . LEU A 1 107 ? 6.946 0.363 -3.423 1.00 92.88 107 LEU A N 1
ATOM 885 C CA . LEU A 1 107 ? 6.874 -0.025 -4.834 1.00 92.88 107 LEU A CA 1
ATOM 886 C C . LEU A 1 107 ? 8.208 0.221 -5.553 1.00 92.88 107 LEU A C 1
ATOM 888 O O . LEU A 1 107 ? 8.665 -0.628 -6.325 1.00 92.88 107 LEU A O 1
ATOM 892 N N . LEU A 1 108 ? 8.858 1.356 -5.280 1.00 91.38 108 LEU A N 1
ATOM 893 C CA . LEU A 1 108 ? 10.151 1.709 -5.867 1.00 91.38 108 LEU A CA 1
ATOM 894 C C . LEU A 1 108 ? 11.286 0.786 -5.406 1.00 91.38 108 LEU A C 1
ATOM 896 O O . LEU A 1 108 ? 12.073 0.342 -6.247 1.00 91.38 108 LEU A O 1
ATOM 900 N N . THR A 1 109 ? 11.359 0.461 -4.111 1.00 90.56 109 THR A N 1
ATOM 901 C CA . THR A 1 109 ? 12.398 -0.427 -3.551 1.00 90.56 109 THR A CA 1
ATOM 902 C C . THR A 1 109 ? 12.254 -1.868 -4.025 1.00 90.56 109 THR A C 1
ATOM 904 O O . THR A 1 109 ? 13.243 -2.583 -4.167 1.00 90.56 109 THR A O 1
ATOM 907 N N . HIS A 1 110 ? 11.034 -2.310 -4.328 1.00 89.19 110 HIS A N 1
ATOM 908 C CA . HIS A 1 110 ? 10.799 -3.622 -4.924 1.00 89.19 110 HIS A CA 1
ATOM 909 C C . HIS A 1 110 ? 10.753 -3.612 -6.453 1.00 89.19 110 HIS A C 1
ATOM 911 O O . HIS A 1 110 ? 10.498 -4.653 -7.050 1.00 89.19 110 HIS A O 1
ATOM 917 N N . SER A 1 111 ? 11.078 -2.484 -7.094 1.00 84.00 111 SER A N 1
ATOM 918 C CA . SER A 1 111 ? 11.146 -2.367 -8.556 1.00 84.00 111 SER A CA 1
ATOM 919 C C . SER A 1 111 ? 9.865 -2.867 -9.235 1.00 84.00 111 SER A C 1
ATOM 921 O O . SER A 1 111 ? 9.879 -3.793 -10.050 1.00 84.00 111 SER A O 1
ATOM 923 N N . PHE A 1 112 ? 8.729 -2.256 -8.871 1.00 85.06 112 PHE A N 1
ATOM 924 C CA . PHE A 1 112 ? 7.390 -2.588 -9.387 1.00 85.06 112 PHE A CA 1
ATOM 925 C C . PHE A 1 112 ? 7.293 -2.626 -10.920 1.00 85.06 112 PHE A C 1
ATOM 927 O O . PHE A 1 112 ? 6.467 -3.361 -11.463 1.00 85.06 112 PHE A O 1
ATOM 934 N N . HIS A 1 113 ? 8.146 -1.865 -11.608 1.00 79.94 113 HIS A N 1
ATOM 935 C CA . HIS A 1 113 ? 8.249 -1.827 -13.065 1.00 79.94 113 HIS A CA 1
ATOM 936 C C . HIS A 1 113 ? 8.737 -3.149 -13.667 1.00 79.94 113 HIS A C 1
ATOM 938 O O . HIS A 1 113 ? 8.392 -3.462 -14.802 1.00 79.94 113 HIS A O 1
ATOM 944 N N . MET A 1 114 ? 9.507 -3.938 -12.913 1.00 77.25 114 MET A N 1
ATOM 945 C CA . MET A 1 114 ? 9.967 -5.259 -13.340 1.00 77.25 114 MET A CA 1
ATOM 946 C C . MET A 1 114 ? 9.076 -6.395 -12.872 1.00 77.25 114 MET A C 1
ATOM 948 O O . MET A 1 114 ? 8.864 -7.360 -13.605 1.00 77.25 114 MET A O 1
ATOM 952 N N . ASN A 1 115 ? 8.646 -6.340 -11.612 1.00 79.75 115 ASN A N 1
ATOM 953 C CA . ASN A 1 115 ? 7.897 -7.419 -10.988 1.00 79.75 115 ASN A CA 1
ATOM 954 C C . ASN A 1 115 ? 6.730 -6.855 -10.187 1.00 79.75 115 ASN A C 1
ATOM 956 O O . ASN A 1 115 ? 6.758 -6.772 -8.960 1.00 79.75 115 ASN A O 1
ATOM 960 N N . THR A 1 116 ? 5.685 -6.475 -10.915 1.00 84.94 116 THR A N 1
ATOM 961 C CA . THR A 1 116 ? 4.474 -5.884 -10.345 1.00 84.94 116 THR A CA 1
ATOM 962 C C . THR A 1 116 ? 3.819 -6.808 -9.319 1.00 84.94 116 THR A C 1
ATOM 964 O O . THR A 1 116 ? 3.410 -6.348 -8.261 1.00 84.94 116 THR A O 1
ATOM 967 N N . ASN A 1 117 ? 3.792 -8.122 -9.565 1.00 86.50 117 ASN A N 1
ATOM 968 C CA . ASN A 1 117 ? 3.150 -9.079 -8.660 1.00 86.50 117 ASN A CA 1
ATOM 969 C C . ASN A 1 117 ? 3.839 -9.147 -7.290 1.00 86.50 117 ASN A C 1
ATOM 971 O O . ASN A 1 117 ? 3.169 -9.048 -6.263 1.00 86.50 117 ASN A O 1
ATOM 975 N N . VAL A 1 118 ? 5.168 -9.288 -7.261 1.00 86.88 118 VAL A N 1
ATOM 976 C CA . VAL A 1 118 ? 5.919 -9.367 -5.996 1.00 86.88 118 VAL A CA 1
ATOM 977 C C . VAL A 1 118 ? 5.888 -8.032 -5.254 1.00 86.88 118 VAL A C 1
ATOM 979 O O . VAL A 1 118 ? 5.711 -8.016 -4.036 1.00 86.88 118 VAL A O 1
ATOM 982 N N . SER A 1 119 ? 6.016 -6.912 -5.969 1.00 88.94 119 SER A N 1
ATOM 983 C CA . SER A 1 119 ? 5.923 -5.583 -5.358 1.00 88.94 119 SER A CA 1
ATOM 984 C C . SER A 1 119 ? 4.546 -5.345 -4.746 1.00 88.94 119 SER A C 1
ATOM 986 O O . SER A 1 119 ? 4.460 -4.961 -3.583 1.00 88.94 119 SER A O 1
ATOM 988 N N . ASN A 1 120 ? 3.470 -5.677 -5.464 1.00 90.62 120 ASN A N 1
ATOM 989 C CA . ASN A 1 120 ? 2.108 -5.534 -4.953 1.00 90.62 120 ASN A CA 1
ATOM 990 C C . ASN A 1 120 ? 1.887 -6.379 -3.696 1.00 90.62 120 ASN A C 1
ATOM 992 O O . ASN A 1 120 ? 1.367 -5.870 -2.710 1.00 90.62 120 ASN A O 1
ATOM 996 N N . GLN A 1 121 ? 2.349 -7.632 -3.674 1.00 92.75 121 GLN A N 1
ATOM 997 C CA . GLN A 1 121 ? 2.225 -8.491 -2.489 1.00 92.75 121 GLN A CA 1
ATOM 998 C C . GLN A 1 121 ? 2.893 -7.897 -1.242 1.00 92.75 121 GLN A C 1
ATOM 1000 O O . GLN A 1 121 ? 2.383 -8.056 -0.136 1.00 92.75 121 GLN A O 1
ATOM 1005 N N . LYS A 1 122 ? 4.024 -7.202 -1.401 1.00 92.44 122 LYS A N 1
ATOM 1006 C CA . LYS A 1 122 ? 4.746 -6.588 -0.277 1.00 92.44 122 LYS A CA 1
ATOM 1007 C C . LYS A 1 122 ? 4.157 -5.242 0.145 1.00 92.44 122 LYS A C 1
ATOM 1009 O O . LYS A 1 122 ? 4.189 -4.911 1.332 1.00 92.44 122 LYS A O 1
ATOM 1014 N N . CYS A 1 123 ? 3.633 -4.475 -0.808 1.00 95.38 123 CYS A N 1
ATOM 1015 C CA . CYS A 1 123 ? 3.226 -3.088 -0.590 1.00 95.38 123 CYS A CA 1
ATOM 1016 C C . CYS A 1 123 ? 1.722 -2.908 -0.349 1.00 95.38 123 CYS A C 1
ATOM 1018 O O . CYS A 1 123 ? 1.333 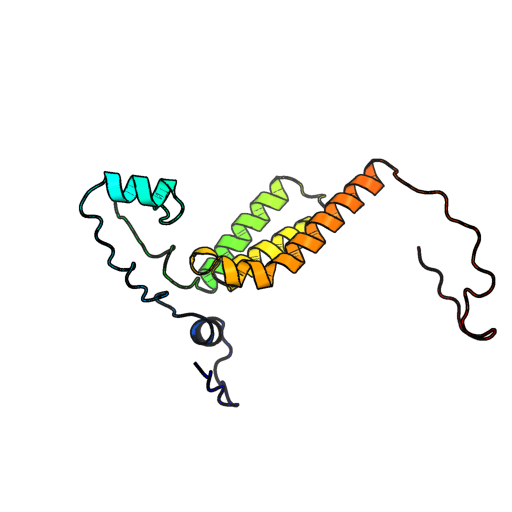-1.883 0.203 1.00 95.38 123 CYS A O 1
ATOM 1020 N N . VAL A 1 124 ? 0.888 -3.918 -0.637 1.00 95.56 124 VAL A N 1
ATOM 1021 C CA . VAL A 1 124 ? -0.575 -3.868 -0.428 1.00 95.56 124 VAL A CA 1
ATOM 1022 C C . VAL A 1 124 ? -0.976 -3.535 1.011 1.00 95.56 124 VAL A C 1
ATOM 1024 O O . VAL A 1 124 ? -2.034 -2.958 1.238 1.00 95.56 124 VAL A O 1
ATOM 1027 N N . LYS A 1 125 ? -0.122 -3.841 1.995 1.00 96.25 125 LYS A N 1
ATOM 1028 C CA . LYS A 1 125 ? -0.352 -3.451 3.391 1.00 96.25 125 LYS A CA 1
ATOM 1029 C C . LYS A 1 125 ? -0.486 -1.933 3.548 1.00 96.25 125 LYS A C 1
ATOM 1031 O O . LYS A 1 125 ? -1.397 -1.484 4.224 1.00 96.25 125 LYS A O 1
ATOM 1036 N N . TRP A 1 126 ? 0.370 -1.154 2.887 1.00 97.00 126 TRP A N 1
ATOM 1037 C CA . TRP A 1 126 ? 0.360 0.306 2.989 1.00 97.00 126 TRP A CA 1
ATOM 1038 C C . TRP A 1 126 ? -0.840 0.900 2.271 1.00 97.00 126 TRP A C 1
ATOM 1040 O O . TRP A 1 126 ? -1.466 1.815 2.792 1.00 97.00 126 TRP A O 1
ATOM 1050 N N . PHE A 1 127 ? -1.209 0.310 1.134 1.00 96.00 127 PHE A N 1
ATOM 1051 C CA . PHE A 1 127 ? -2.438 0.659 0.435 1.00 96.00 127 PHE A CA 1
ATOM 1052 C C . PHE A 1 127 ? -3.678 0.416 1.309 1.00 96.00 127 PHE A C 1
ATOM 1054 O O . PHE A 1 127 ? -4.565 1.261 1.392 1.00 96.00 127 PHE A O 1
ATOM 1061 N N . ASN A 1 128 ? -3.735 -0.718 2.012 1.00 97.62 128 ASN A N 1
ATOM 1062 C CA . ASN A 1 128 ? -4.843 -1.027 2.912 1.00 97.62 128 ASN A CA 1
ATOM 1063 C C . ASN A 1 128 ? -4.947 -0.011 4.063 1.00 97.62 128 ASN A C 1
ATOM 1065 O O . ASN A 1 128 ? -6.030 0.511 4.312 1.00 97.62 128 ASN A O 1
ATOM 1069 N N . GLU A 1 129 ? -3.826 0.322 4.709 1.00 97.38 129 GLU A N 1
ATOM 1070 C CA . GLU A 1 129 ? -3.785 1.372 5.739 1.00 97.38 129 GLU A CA 1
ATOM 1071 C C . GLU A 1 129 ? -4.198 2.738 5.173 1.00 97.38 129 GLU A C 1
ATOM 1073 O O . GLU A 1 129 ? -4.946 3.479 5.807 1.00 97.38 129 GLU A O 1
ATOM 1078 N N . TYR A 1 130 ? -3.759 3.075 3.956 1.00 96.44 130 TYR A N 1
ATOM 1079 C CA . TYR A 1 130 ? -4.129 4.322 3.290 1.00 96.44 130 TYR A CA 1
ATOM 1080 C C . TYR A 1 130 ? -5.645 4.429 3.076 1.00 96.44 130 TYR A C 1
ATOM 1082 O O . TYR A 1 130 ? -6.244 5.453 3.405 1.00 96.44 130 TYR A O 1
ATOM 1090 N N . ILE A 1 131 ? -6.285 3.365 2.581 1.00 96.50 131 ILE A N 1
ATOM 1091 C CA . ILE A 1 131 ? -7.739 3.336 2.371 1.00 96.50 131 ILE A CA 1
ATOM 1092 C C . ILE A 1 131 ? -8.502 3.414 3.698 1.00 96.50 131 ILE A C 1
ATOM 1094 O O . ILE A 1 131 ? -9.501 4.130 3.783 1.00 96.50 131 ILE A O 1
ATOM 1098 N N . GLN A 1 132 ? -8.029 2.727 4.742 1.00 96.31 132 GLN A N 1
ATOM 1099 C CA . GLN A 1 132 ? -8.617 2.831 6.081 1.00 96.31 132 GLN A CA 1
ATOM 1100 C C . GLN A 1 132 ? -8.527 4.261 6.615 1.00 96.31 132 GLN A C 1
ATOM 1102 O O . GLN A 1 132 ? -9.540 4.829 7.018 1.00 96.31 132 GLN A O 1
ATOM 1107 N N . CYS A 1 133 ? -7.352 4.881 6.504 1.00 96.88 133 CYS A N 1
ATOM 1108 C CA . CYS A 1 133 ? -7.144 6.267 6.900 1.00 96.88 133 CYS A CA 1
ATOM 1109 C C . CYS A 1 133 ? -8.071 7.227 6.143 1.00 96.88 133 CYS A C 1
ATOM 1111 O O . CYS A 1 133 ? -8.665 8.111 6.755 1.00 96.88 133 CYS A O 1
ATOM 1113 N N . LYS A 1 134 ? -8.263 7.038 4.829 1.00 95.62 134 LYS A N 1
ATOM 1114 C CA . LYS A 1 134 ? -9.176 7.881 4.041 1.00 95.62 134 LYS A CA 1
ATOM 1115 C C . LYS A 1 134 ? -10.623 7.766 4.492 1.00 95.62 134 LYS A C 1
ATOM 1117 O O . LYS A 1 134 ? -11.341 8.765 4.538 1.00 95.62 134 LYS A O 1
ATOM 1122 N N . TRP A 1 135 ? -11.047 6.563 4.856 1.00 95.38 135 TRP A N 1
ATOM 1123 C CA . TRP A 1 135 ? -12.371 6.362 5.423 1.00 95.38 135 TRP A CA 1
ATOM 1124 C C . TRP A 1 135 ? -12.514 7.033 6.793 1.00 95.38 135 TRP A C 1
ATOM 1126 O O . TRP A 1 135 ? -13.540 7.657 7.061 1.00 95.38 135 TRP A O 1
ATOM 1136 N N . ASP A 1 136 ? -11.492 6.968 7.643 1.00 95.75 136 ASP A N 1
ATOM 1137 C CA . ASP A 1 136 ? -11.506 7.622 8.953 1.00 95.75 136 ASP A CA 1
ATOM 1138 C C . ASP A 1 136 ? -11.476 9.155 8.844 1.00 95.75 136 ASP A C 1
ATOM 1140 O O . ASP A 1 136 ? -12.252 9.828 9.524 1.00 95.75 136 ASP A O 1
ATOM 1144 N N . GLU A 1 137 ? -10.680 9.712 7.925 1.00 94.31 137 GLU A N 1
ATOM 1145 C CA . GLU A 1 137 ? -10.693 11.138 7.568 1.00 94.31 137 GLU A CA 1
ATOM 1146 C C . GLU A 1 137 ? -12.108 11.579 7.161 1.00 94.31 137 GLU A C 1
ATOM 1148 O O . GLU A 1 137 ? -12.634 12.578 7.657 1.00 94.31 137 GLU A O 1
ATOM 1153 N N . GLN A 1 138 ? -12.771 10.791 6.312 1.00 95.00 138 GLN A N 1
ATOM 1154 C CA . GLN A 1 138 ? -14.133 11.074 5.879 1.00 95.00 138 GLN A CA 1
ATOM 1155 C C . GLN A 1 138 ? -15.134 11.020 7.046 1.00 95.00 138 GLN A C 1
ATOM 1157 O O . GLN A 1 138 ? -15.940 11.939 7.197 1.00 95.00 138 GLN A O 1
ATOM 1162 N N . LYS A 1 139 ? -15.091 9.993 7.905 1.00 95.94 139 LYS A N 1
ATOM 1163 C CA . LYS A 1 139 ? -15.992 9.909 9.071 1.00 95.94 139 LYS A CA 1
ATOM 1164 C C . LYS A 1 139 ? -15.853 11.101 10.004 1.00 95.94 139 LYS A C 1
ATOM 1166 O O . LYS A 1 139 ? -16.873 11.609 10.465 1.00 95.94 139 LYS A O 1
ATOM 1171 N N . LEU A 1 140 ? -14.623 11.542 10.265 1.00 93.62 140 LEU A N 1
ATOM 1172 C CA . LEU A 1 140 ? -14.361 12.689 11.131 1.00 93.62 140 LEU A CA 1
ATOM 1173 C C . LEU A 1 140 ? -14.885 13.985 10.511 1.00 93.62 140 LEU A C 1
ATOM 1175 O O . LEU A 1 140 ? -15.550 14.760 11.194 1.00 93.62 140 LEU A O 1
ATOM 1179 N N . ASN A 1 141 ? -14.664 14.186 9.211 1.00 93.81 141 ASN A N 1
ATOM 1180 C CA . ASN A 1 141 ? -15.116 15.386 8.508 1.00 93.81 141 ASN A CA 1
ATOM 1181 C C . ASN A 1 141 ? -16.648 15.479 8.405 1.00 93.81 141 ASN A C 1
ATOM 1183 O O . ASN A 1 141 ? -17.206 16.568 8.515 1.00 93.81 141 ASN A O 1
ATOM 1187 N N . PHE A 1 142 ? -17.335 14.350 8.205 1.00 95.44 142 PHE A N 1
ATOM 1188 C CA . PHE A 1 142 ? -18.798 14.306 8.073 1.00 95.44 142 PHE A CA 1
ATOM 1189 C C . PHE A 1 142 ? -19.538 14.019 9.390 1.00 95.44 142 PHE A C 1
ATOM 1191 O O . PHE A 1 142 ? -20.768 14.031 9.410 1.00 95.44 142 PHE A O 1
ATOM 1198 N N . GLY A 1 143 ? -18.819 13.775 10.490 1.00 95.25 143 GLY A N 1
ATOM 1199 C CA . GLY A 1 143 ? -19.410 13.507 11.802 1.00 95.25 143 GLY A CA 1
ATOM 1200 C C . GLY A 1 143 ? -20.162 12.175 11.887 1.00 95.25 143 GLY A C 1
ATOM 1201 O O . GLY A 1 143 ? -21.150 12.073 12.616 1.00 95.25 143 GLY A O 1
ATOM 1202 N N . TYR A 1 144 ? -19.732 11.153 11.142 1.00 95.75 144 TYR A N 1
ATOM 1203 C CA . TYR A 1 144 ? -20.343 9.826 11.220 1.00 95.75 144 TYR A CA 1
ATOM 1204 C C . TYR A 1 144 ? -19.989 9.144 12.543 1.00 95.75 144 TYR A C 1
ATOM 1206 O O . TYR A 1 144 ? -18.819 8.929 12.849 1.00 95.75 144 TYR A O 1
ATOM 1214 N N . ASN A 1 145 ? -21.013 8.754 13.304 1.00 96.62 145 ASN A N 1
ATOM 1215 C CA . ASN A 1 145 ? -20.870 7.989 14.539 1.00 96.62 145 ASN A CA 1
ATOM 1216 C C . ASN A 1 145 ? -22.012 6.965 14.676 1.00 96.62 145 ASN A C 1
ATOM 1218 O O . ASN A 1 145 ? -22.977 6.988 13.909 1.00 96.62 145 ASN A O 1
ATOM 1222 N N . TYR A 1 146 ? -21.906 6.065 15.647 1.00 94.81 146 TYR A N 1
ATOM 1223 C CA . TYR A 1 146 ? -22.890 5.035 15.945 1.00 94.81 146 TYR A CA 1
ATOM 1224 C C . TYR A 1 146 ? -23.257 5.045 17.434 1.00 94.81 146 TYR A C 1
ATOM 1226 O O . TYR A 1 146 ? -22.496 5.500 18.284 1.00 94.81 146 TYR A O 1
ATOM 1234 N N . ILE A 1 147 ? -24.461 4.569 17.758 1.00 96.56 147 ILE A N 1
ATOM 1235 C CA . ILE A 1 147 ? -24.903 4.440 19.150 1.00 96.56 147 ILE A CA 1
ATOM 1236 C C . ILE A 1 147 ? -24.314 3.148 19.713 1.00 96.56 147 ILE A C 1
ATOM 1238 O O . ILE A 1 147 ? -24.661 2.055 19.262 1.00 96.56 147 ILE A O 1
ATOM 1242 N N . GLU A 1 148 ? -23.437 3.272 20.704 1.00 95.06 148 GLU A N 1
ATOM 1243 C CA . GLU A 1 148 ? -22.853 2.122 21.384 1.00 95.06 148 GLU A CA 1
ATOM 1244 C C . GLU A 1 148 ? -23.852 1.430 22.316 1.00 95.06 148 GLU A C 1
ATOM 1246 O O . GLU A 1 148 ? -24.706 2.046 22.961 1.00 95.06 148 GLU A O 1
ATOM 1251 N N . ASN A 1 149 ? -23.719 0.108 22.420 1.00 94.94 149 ASN A N 1
ATOM 1252 C CA . ASN A 1 149 ? -24.489 -0.669 23.377 1.00 94.94 149 ASN A CA 1
ATOM 1253 C C . ASN A 1 149 ? -23.988 -0.446 24.803 1.00 94.94 149 ASN A C 1
ATOM 1255 O O . ASN A 1 149 ? -22.828 -0.125 25.057 1.00 94.94 149 ASN A O 1
ATOM 1259 N N . LYS A 1 150 ? -24.865 -0.725 25.771 1.00 94.56 150 LYS A N 1
ATOM 1260 C CA . LYS A 1 150 ? -24.454 -0.777 27.173 1.00 94.56 150 LYS A CA 1
ATOM 1261 C C . LYS A 1 150 ? -23.325 -1.786 27.347 1.00 94.56 150 LYS A C 1
ATOM 1263 O O . LYS A 1 150 ? -23.374 -2.900 26.824 1.00 94.56 150 LYS A O 1
ATOM 1268 N N . ARG A 1 151 ? -22.358 -1.403 28.173 1.00 90.88 151 ARG A N 1
ATOM 1269 C CA . ARG A 1 151 ? -21.218 -2.231 28.545 1.00 90.88 151 ARG A CA 1
ATOM 1270 C C . ARG A 1 151 ? -21.648 -3.632 28.993 1.00 90.88 151 ARG A C 1
ATOM 1272 O O . ARG A 1 151 ? -22.532 -3.792 29.839 1.00 90.88 151 ARG A O 1
ATOM 1279 N N . HIS A 1 152 ? -20.974 -4.652 28.467 1.00 92.62 152 HIS A N 1
ATOM 1280 C CA . HIS A 1 152 ? -21.215 -6.036 28.861 1.00 92.62 152 HIS A CA 1
ATOM 1281 C C . HIS A 1 152 ? -20.920 -6.263 30.350 1.00 92.62 152 HIS A C 1
ATOM 1283 O O . HIS A 1 152 ? -19.895 -5.821 30.868 1.00 92.62 152 HIS A O 1
ATOM 1289 N N . LYS A 1 153 ? -21.782 -7.040 31.027 1.00 89.25 153 LYS A N 1
ATOM 1290 C CA . LYS A 1 153 ? -21.648 -7.355 32.465 1.00 89.25 153 LYS A CA 1
ATOM 1291 C C . LYS A 1 153 ? -20.302 -7.999 32.829 1.00 89.25 153 LYS A C 1
ATOM 1293 O O . LYS A 1 153 ? -19.815 -7.797 33.934 1.00 89.25 153 LYS A O 1
ATOM 1298 N N . LYS A 1 154 ? -19.701 -8.760 31.907 1.00 90.88 154 LYS A N 1
ATOM 1299 C CA . LYS A 1 154 ? -18.388 -9.409 32.063 1.00 90.88 154 LYS A CA 1
ATOM 1300 C C . LYS A 1 154 ? -17.359 -8.833 31.083 1.00 90.88 154 LYS A C 1
ATOM 1302 O O . LYS A 1 154 ? -16.669 -9.568 30.391 1.00 90.88 154 LYS A O 1
ATOM 1307 N N . SER A 1 155 ? -17.283 -7.508 30.990 1.00 87.81 155 SER A N 1
ATOM 1308 C CA . SER A 1 155 ? -16.261 -6.826 30.182 1.00 87.81 155 SER A CA 1
ATOM 1309 C C . SER A 1 155 ? -14.842 -7.027 30.718 1.00 87.81 155 SER A C 1
ATOM 1311 O O . SER A 1 155 ? -13.887 -6.982 29.956 1.00 87.81 155 SER A O 1
ATOM 1313 N N . LYS A 1 156 ? -14.696 -7.235 32.034 1.00 91.50 156 LYS A N 1
ATOM 1314 C CA . LYS A 1 156 ? -13.418 -7.585 32.659 1.00 91.50 156 LYS A CA 1
ATOM 1315 C C . LYS A 1 156 ? -13.336 -9.099 32.816 1.00 91.50 156 LYS A C 1
ATOM 1317 O O . LYS A 1 156 ? -14.295 -9.722 33.276 1.00 91.50 156 LYS A O 1
ATOM 1322 N N . ALA A 1 157 ? -12.180 -9.678 32.496 1.00 90.56 157 ALA A N 1
ATOM 1323 C CA . ALA A 1 157 ? -11.938 -11.104 32.715 1.00 90.56 157 ALA A CA 1
ATOM 1324 C C . ALA A 1 157 ? -11.932 -11.461 34.214 1.00 90.56 157 ALA A C 1
ATOM 1326 O O . ALA A 1 157 ? -12.431 -12.518 34.600 1.00 90.56 157 ALA A O 1
ATOM 1327 N N . TYR A 1 158 ? -11.417 -10.555 35.051 1.00 92.25 158 TYR A N 1
ATOM 1328 C CA . TYR A 1 158 ? -11.342 -10.693 36.503 1.00 92.25 158 TYR A CA 1
ATOM 1329 C C . TYR A 1 158 ? -11.671 -9.365 37.197 1.00 92.25 158 TYR A C 1
ATOM 1331 O O . TYR A 1 158 ? -11.433 -8.299 36.634 1.00 92.25 158 TYR A O 1
ATOM 1339 N N . ILE A 1 159 ? -12.206 -9.410 38.423 1.00 87.62 159 ILE A N 1
ATOM 1340 C CA . ILE A 1 159 ? -12.712 -8.211 39.117 1.00 87.62 159 ILE A CA 1
ATOM 1341 C C . ILE A 1 159 ? -11.618 -7.175 39.404 1.00 87.62 159 ILE A C 1
ATOM 1343 O O . ILE A 1 159 ? -11.850 -5.978 39.254 1.00 87.62 159 ILE A O 1
ATOM 1347 N N . ALA A 1 160 ? -10.417 -7.643 39.753 1.00 92.81 160 ALA A N 1
ATOM 1348 C CA . ALA A 1 160 ? -9.263 -6.791 40.025 1.00 92.81 160 ALA A CA 1
ATOM 1349 C C . ALA A 1 160 ? -8.465 -6.435 38.761 1.00 92.81 160 ALA A C 1
ATOM 1351 O O . ALA A 1 160 ? -7.476 -5.713 38.856 1.00 92.81 160 ALA A O 1
ATOM 1352 N N . ALA A 1 161 ? -8.855 -6.949 37.587 1.00 93.88 161 ALA A N 1
ATOM 1353 C CA . ALA A 1 161 ? -8.155 -6.608 36.359 1.00 93.88 161 ALA A CA 1
ATOM 1354 C C . ALA A 1 161 ? -8.352 -5.112 36.042 1.00 93.88 161 ALA A C 1
ATOM 1356 O O . ALA A 1 161 ? -9.475 -4.593 36.178 1.00 93.88 161 ALA A O 1
ATOM 1357 N N . PRO A 1 162 ? -7.283 -4.414 35.618 1.00 90.44 162 PRO A N 1
ATOM 1358 C CA . PRO A 1 162 ? -7.405 -3.047 35.151 1.00 90.44 162 PRO A CA 1
ATOM 1359 C C . PRO A 1 162 ? -8.291 -3.015 33.911 1.00 90.44 162 PRO A C 1
ATOM 1361 O O . PRO A 1 162 ? -8.367 -3.967 33.135 1.00 90.44 162 PRO A O 1
ATOM 1364 N N . ASP A 1 163 ? -8.991 -1.905 33.758 1.00 87.94 163 ASP A N 1
ATOM 1365 C CA . ASP A 1 163 ? -9.968 -1.720 32.704 1.00 87.94 163 ASP A CA 1
ATOM 1366 C C . ASP A 1 163 ? -9.630 -0.466 31.929 1.00 87.94 163 ASP A C 1
ATOM 1368 O O . ASP A 1 163 ? -10.087 0.636 32.247 1.00 87.94 163 ASP A O 1
ATOM 1372 N N . TYR A 1 164 ? -8.737 -0.662 30.966 1.00 91.50 164 TYR A N 1
ATOM 1373 C CA . TYR A 1 164 ? -8.267 0.391 30.091 1.00 91.50 164 TYR A CA 1
ATOM 1374 C C . TYR A 1 164 ? -9.446 0.954 29.302 1.00 91.50 164 TYR A C 1
ATOM 1376 O O . TYR A 1 164 ? -10.210 0.211 28.688 1.00 91.50 164 TYR A O 1
ATOM 1384 N N . GLN A 1 165 ? -9.606 2.272 29.374 1.00 91.75 165 GLN A N 1
ATOM 1385 C CA . GLN A 1 165 ? -10.586 2.981 28.567 1.00 91.75 165 GLN A CA 1
ATOM 1386 C C . GLN A 1 165 ? -9.984 3.190 27.178 1.00 91.75 165 GLN A C 1
ATOM 1388 O O . GLN A 1 165 ? -8.867 3.699 27.066 1.00 91.75 165 GLN A O 1
ATOM 1393 N N . TYR A 1 166 ? -10.717 2.776 26.150 1.00 92.38 166 TYR A N 1
ATOM 1394 C CA . TYR A 1 166 ? -10.380 3.015 24.751 1.00 92.38 166 TYR A CA 1
ATOM 1395 C C . TYR A 1 166 ? -11.320 4.095 24.215 1.00 92.38 166 TYR A C 1
ATOM 1397 O O . TYR A 1 166 ? -12.483 4.139 24.618 1.00 92.38 166 TYR A O 1
ATOM 1405 N N . ALA A 1 167 ? -10.767 4.991 23.400 1.00 86.81 167 ALA A N 1
ATOM 1406 C CA . ALA A 1 167 ? -11.505 6.064 22.743 1.00 86.81 167 ALA A CA 1
ATOM 1407 C C . ALA A 1 167 ? -12.260 5.555 21.512 1.00 86.81 167 ALA A C 1
ATOM 1409 O O . ALA A 1 167 ? -11.806 4.538 20.933 1.00 86.81 167 ALA A O 1
#

Organism: NCBI:txid1237627

Sequence (167 aa):
MYAFSSNNQINTNYSNISSELYPEEGYKTPNKTKHFYADWERLLAYNHGLYTLKNANNNNTIINRDLHSLNTENDIRNKLNLYIDRINIDNPNDTCKYLGIEEYKCLLTHSFHMNTNVSNQKCVKWFNEYIQCKWDEQKLNFGYNYIENKRHKKSKAYIAAPDYQYA

Radius of gyration: 23.87 Å; chains: 1; bounding box: 55×42×78 Å